Protein AF-A0A8T3YC59-F1 (afdb_monomer_lite)

Foldseek 3Di:
DVVVLLVQLLVCVVVVDDLVVSLVVCVVVPDDSVSSVVSNVVSVVVVVVVVVVVCVVCVVVVVVVVVVVVVVVVVVVVVVVVVVVVVCCVVPVVVVVVVVVVD

Sequence (103 aa):
MHDKIRGYIRAALHRRYPIETIIGNLVSVGHDEVLVRRLAREVIMERLRELEQEKIGVDPIAQAERTAQRTAMEVLVAVLLRLAIGALFFFTFIPFILEKVHA

pLDDT: mean 77.01, std 11.5, range [52.28, 90.31]

Structure (mmCIF, N/CA/C/O backbone):
data_AF-A0A8T3YC59-F1
#
_entry.id   AF-A0A8T3YC59-F1
#
loop_
_atom_site.group_PDB
_atom_site.id
_atom_site.type_symbol
_atom_site.label_atom_id
_atom_site.label_alt_id
_atom_site.label_comp_id
_atom_site.label_asym_id
_atom_site.label_entity_id
_atom_site.label_seq_id
_atom_site.pdbx_PDB_ins_code
_atom_site.Cartn_x
_atom_site.Cartn_y
_atom_site.Cartn_z
_atom_site.occupancy
_atom_site.B_iso_or_equiv
_atom_site.auth_seq_id
_atom_site.auth_comp_id
_atom_site.auth_asym_id
_atom_site.auth_atom_id
_atom_site.pdbx_PDB_model_num
ATOM 1 N N . MET A 1 1 ? -10.338 -7.925 24.397 1.00 62.16 1 MET A N 1
ATOM 2 C CA . MET A 1 1 ? -11.305 -6.850 24.050 1.00 62.16 1 MET A CA 1
ATOM 3 C C . MET A 1 1 ? -10.696 -5.835 23.082 1.00 62.16 1 MET A C 1
ATOM 5 O O . MET A 1 1 ? -11.331 -5.535 22.080 1.00 62.16 1 MET A O 1
ATOM 9 N N . HIS A 1 2 ? -9.457 -5.379 23.308 1.00 75.94 2 HIS A N 1
ATOM 10 C CA . HIS A 1 2 ? -8.771 -4.416 22.431 1.00 75.94 2 HIS A CA 1
ATOM 11 C C . HIS A 1 2 ? -8.521 -4.914 20.995 1.00 75.94 2 HIS A C 1
ATOM 13 O O . HIS A 1 2 ? -8.627 -4.119 20.066 1.00 75.94 2 HIS A O 1
ATOM 19 N N . ASP A 1 3 ? -8.307 -6.217 20.780 1.00 82.81 3 ASP A N 1
ATOM 20 C CA . ASP A 1 3 ? -8.104 -6.771 19.427 1.00 82.81 3 ASP A CA 1
ATOM 21 C C . ASP A 1 3 ? -9.335 -6.625 18.528 1.00 82.81 3 ASP A C 1
ATOM 23 O O . ASP A 1 3 ? -9.209 -6.363 17.333 1.00 82.81 3 ASP A O 1
ATOM 27 N N . LYS A 1 4 ? -10.543 -6.712 19.106 1.00 85.25 4 LYS A N 1
ATOM 28 C CA . LYS A 1 4 ? -11.794 -6.482 18.367 1.00 85.25 4 LYS A CA 1
ATOM 29 C C . LYS A 1 4 ? -11.921 -5.018 17.937 1.00 85.25 4 LYS A C 1
ATOM 31 O O . LYS A 1 4 ? -12.313 -4.754 16.804 1.00 85.25 4 LYS A O 1
ATOM 36 N N . ILE A 1 5 ? -11.531 -4.083 18.808 1.00 85.19 5 ILE A N 1
ATOM 37 C CA . ILE A 1 5 ? -11.526 -2.641 18.516 1.00 85.19 5 ILE A CA 1
ATOM 38 C C . ILE A 1 5 ? -10.504 -2.331 17.412 1.00 85.19 5 ILE A C 1
ATOM 40 O O . ILE A 1 5 ? -10.855 -1.684 16.428 1.00 85.19 5 ILE A O 1
ATOM 44 N N . ARG A 1 6 ? -9.272 -2.858 17.508 1.00 86.44 6 ARG A N 1
ATOM 45 C CA . ARG A 1 6 ? -8.253 -2.723 16.445 1.00 86.44 6 ARG A CA 1
ATOM 46 C C . ARG A 1 6 ? -8.741 -3.298 15.116 1.00 86.44 6 ARG A C 1
ATOM 48 O O . ARG A 1 6 ? -8.585 -2.649 14.085 1.00 86.44 6 ARG A O 1
ATOM 55 N N . GLY A 1 7 ? -9.352 -4.486 15.137 1.00 86.31 7 GLY A N 1
ATOM 56 C CA . GLY A 1 7 ? -9.907 -5.137 13.949 1.00 86.31 7 GLY A CA 1
ATOM 57 C C . GLY A 1 7 ? -10.994 -4.302 13.273 1.00 86.31 7 GLY A C 1
ATOM 58 O O . GLY A 1 7 ? -10.950 -4.108 12.057 1.00 86.31 7 GLY A O 1
ATOM 59 N N . TYR A 1 8 ? -11.914 -3.735 14.058 1.00 88.25 8 TYR A N 1
ATOM 60 C CA . TYR A 1 8 ? -12.935 -2.822 13.548 1.00 88.25 8 TYR A CA 1
ATOM 61 C C . TYR A 1 8 ? -12.322 -1.551 12.948 1.00 88.25 8 TYR A C 1
ATOM 63 O O . TYR A 1 8 ? -12.655 -1.195 11.820 1.00 88.25 8 TYR A O 1
ATOM 71 N N . ILE A 1 9 ? -11.387 -0.899 13.651 1.00 86.31 9 ILE A N 1
ATOM 72 C CA . ILE A 1 9 ? -10.721 0.314 13.154 1.00 86.31 9 ILE A CA 1
ATOM 73 C C . ILE A 1 9 ? -10.001 0.024 11.833 1.00 86.31 9 ILE A C 1
ATOM 75 O O . ILE A 1 9 ? -10.161 0.769 10.869 1.00 86.31 9 ILE A O 1
ATOM 79 N N . ARG A 1 10 ? -9.261 -1.087 11.748 1.00 87.56 10 ARG A N 1
ATOM 80 C CA . ARG A 1 10 ? -8.554 -1.500 10.528 1.00 87.56 10 ARG A CA 1
ATOM 81 C C . ARG A 1 10 ? -9.521 -1.724 9.361 1.00 87.56 10 ARG A C 1
ATOM 83 O O . ARG A 1 10 ? -9.269 -1.236 8.261 1.00 87.56 10 ARG A O 1
ATOM 90 N N . ALA A 1 11 ? -10.632 -2.421 9.598 1.00 88.12 11 ALA A N 1
ATOM 91 C CA . ALA A 1 11 ? -11.653 -2.664 8.580 1.00 88.12 11 ALA A CA 1
ATOM 92 C C . ALA A 1 11 ? -12.341 -1.366 8.125 1.00 88.12 11 ALA A C 1
ATOM 94 O O . ALA A 1 11 ? -12.581 -1.175 6.933 1.00 88.12 11 ALA A O 1
ATOM 95 N N . ALA A 1 12 ? -12.629 -0.458 9.057 1.00 86.31 12 ALA A N 1
ATOM 96 C CA . ALA A 1 12 ? -13.277 0.809 8.754 1.00 86.31 12 ALA A CA 1
ATOM 97 C C . ALA A 1 12 ? -12.347 1.777 7.998 1.00 86.31 12 ALA A C 1
ATOM 99 O O . ALA A 1 12 ? -12.774 2.400 7.026 1.00 86.31 12 ALA A O 1
ATOM 100 N N . LEU A 1 13 ? -11.061 1.830 8.358 1.00 84.38 13 LEU A N 1
ATOM 101 C CA . LEU A 1 13 ? -10.048 2.579 7.608 1.00 84.38 13 LEU A CA 1
ATOM 102 C C . LEU A 1 13 ? -9.884 2.037 6.182 1.00 84.38 13 LEU A C 1
ATOM 104 O O . LEU A 1 13 ? -9.787 2.815 5.236 1.00 84.38 13 LEU A O 1
ATOM 108 N N . HIS A 1 14 ? -9.931 0.713 5.994 1.00 84.62 14 HIS A N 1
ATOM 109 C CA . HIS A 1 14 ? -9.878 0.107 4.659 1.00 84.62 14 HIS A CA 1
ATOM 110 C C . HIS A 1 14 ? -11.082 0.500 3.782 1.00 84.62 14 HIS A C 1
ATOM 112 O O . HIS A 1 14 ? -10.943 0.700 2.579 1.00 84.62 14 HIS A O 1
ATOM 118 N N . ARG A 1 15 ? -12.255 0.687 4.397 1.00 86.56 15 ARG A N 1
ATOM 119 C CA . ARG A 1 15 ? -13.477 1.189 3.744 1.00 86.56 15 ARG A CA 1
ATOM 120 C C . ARG A 1 15 ? -13.523 2.716 3.600 1.00 86.56 15 ARG A C 1
ATOM 122 O O . ARG A 1 15 ? -14.543 3.242 3.172 1.00 86.56 15 ARG A O 1
ATOM 129 N N . ARG A 1 16 ? -12.429 3.418 3.924 1.00 84.56 16 ARG A N 1
ATOM 130 C CA . ARG A 1 16 ? -12.289 4.883 3.832 1.00 84.56 16 ARG A CA 1
ATOM 131 C C . ARG A 1 16 ? -13.279 5.668 4.699 1.00 84.56 16 ARG A C 1
ATOM 133 O O . ARG A 1 16 ? -13.657 6.781 4.343 1.00 84.56 16 ARG A O 1
ATOM 140 N N . TYR A 1 17 ? -13.690 5.116 5.841 1.00 82.50 17 TYR A N 1
ATOM 141 C CA . TYR A 1 17 ? -14.458 5.900 6.805 1.00 82.50 17 TYR A CA 1
ATOM 142 C C . TYR A 1 17 ? -13.577 6.974 7.468 1.00 82.50 17 TYR A C 1
ATOM 144 O O . TYR A 1 17 ? -12.402 6.703 7.742 1.00 82.50 17 TYR A O 1
ATOM 152 N N . PRO A 1 18 ? -14.127 8.165 7.774 1.00 86.31 18 PRO A N 1
ATOM 153 C CA . PRO A 1 18 ? -13.424 9.176 8.557 1.00 86.31 18 PRO A CA 1
ATOM 154 C C . PRO A 1 18 ? -13.093 8.644 9.954 1.00 86.31 18 PRO A C 1
ATOM 156 O O . PRO A 1 18 ? -13.900 7.936 10.563 1.00 86.31 18 PRO A O 1
ATOM 159 N N . ILE A 1 19 ? -11.930 9.016 10.490 1.00 84.25 19 ILE A N 1
ATOM 160 C CA . ILE A 1 19 ? -11.465 8.565 11.812 1.00 84.25 19 ILE A CA 1
ATOM 161 C C . ILE A 1 19 ? -12.452 8.990 12.903 1.00 84.25 19 ILE A C 1
ATOM 163 O O . ILE A 1 19 ? -12.743 8.225 13.818 1.00 84.25 19 ILE A O 1
ATOM 167 N N . GLU A 1 20 ? -13.025 10.178 12.768 1.00 84.88 20 GLU A N 1
ATOM 168 C CA . GLU A 1 20 ? -14.009 10.760 13.673 1.00 84.88 20 GLU A CA 1
ATOM 169 C C . GLU A 1 20 ? -15.286 9.915 13.722 1.00 84.88 20 GLU A C 1
ATOM 171 O O . GLU A 1 20 ? -15.828 9.675 14.798 1.00 84.88 20 GLU A O 1
ATOM 176 N N . THR A 1 21 ? -15.726 9.387 12.576 1.00 86.25 21 THR A N 1
ATOM 177 C CA . THR A 1 21 ? -16.874 8.474 12.490 1.00 86.25 21 THR A CA 1
ATOM 178 C C . THR A 1 21 ? -16.568 7.131 13.149 1.00 86.25 21 THR A C 1
ATOM 180 O O . THR A 1 21 ? -17.413 6.569 13.843 1.00 86.25 21 THR A O 1
ATOM 183 N N . ILE A 1 22 ? -15.348 6.616 12.977 1.00 87.12 22 ILE A N 1
ATOM 184 C CA . ILE A 1 22 ? -14.908 5.362 13.603 1.00 87.12 22 ILE A CA 1
ATOM 185 C C . ILE A 1 22 ? -14.882 5.512 15.128 1.00 87.12 22 ILE A C 1
ATOM 187 O O . ILE A 1 22 ? -15.410 4.650 15.834 1.00 87.12 22 ILE A O 1
ATOM 191 N N . ILE A 1 23 ? -14.302 6.610 15.625 1.00 87.62 23 ILE A N 1
ATOM 192 C CA . ILE A 1 23 ? -14.257 6.931 17.054 1.00 87.62 23 ILE A CA 1
ATOM 193 C C . ILE A 1 23 ? -15.680 7.091 17.592 1.00 87.62 23 ILE A C 1
ATOM 195 O O . ILE A 1 23 ? -16.023 6.434 18.569 1.00 87.62 23 ILE A O 1
ATOM 199 N N . GLY A 1 24 ? -16.522 7.890 16.929 1.00 85.25 24 GLY A N 1
ATOM 200 C CA . GLY A 1 24 ? -17.905 8.131 17.341 1.00 85.25 24 GLY A CA 1
ATOM 201 C C . GLY A 1 24 ? -18.725 6.845 17.456 1.00 85.25 24 GLY A C 1
ATOM 202 O O . GLY A 1 24 ? -19.377 6.625 18.475 1.00 85.25 24 GLY A O 1
ATOM 203 N N . ASN A 1 25 ? -18.619 5.944 16.475 1.00 88.81 25 ASN A N 1
ATOM 204 C CA . ASN A 1 25 ? -19.313 4.655 16.515 1.00 88.81 25 ASN A CA 1
ATOM 205 C C . ASN A 1 25 ? -18.837 3.791 17.690 1.00 88.81 25 ASN A C 1
ATOM 207 O O . ASN A 1 25 ? -19.657 3.223 18.404 1.00 88.81 25 ASN A O 1
ATOM 211 N N . LEU A 1 26 ? -17.530 3.709 17.938 1.00 88.00 26 LEU A N 1
ATOM 212 C CA . LEU A 1 26 ? -16.998 2.903 19.041 1.00 88.00 26 LEU A CA 1
ATOM 213 C C . LEU A 1 26 ? -17.356 3.484 20.415 1.00 88.00 26 LEU A C 1
ATOM 215 O O . LEU A 1 26 ? -17.706 2.728 21.319 1.00 88.00 26 LEU A O 1
ATOM 219 N N . VAL A 1 27 ? -17.326 4.809 20.558 1.00 90.12 27 VAL A N 1
ATOM 220 C CA . VAL A 1 27 ? -17.736 5.496 21.791 1.00 90.12 27 VAL A CA 1
ATOM 221 C C . VAL A 1 27 ? -19.231 5.314 22.046 1.00 90.12 27 VAL A C 1
ATOM 223 O O . VAL A 1 27 ? -19.622 5.011 23.170 1.00 90.12 27 VAL A O 1
ATOM 226 N N . SER A 1 28 ? -20.068 5.390 21.005 1.00 87.50 28 SER A N 1
ATOM 227 C CA . SER A 1 28 ? -21.519 5.172 21.128 1.00 87.50 28 SER A CA 1
ATOM 228 C C . SER A 1 28 ? -21.893 3.763 21.609 1.00 87.50 28 SER A C 1
ATOM 230 O O . SER A 1 28 ? -22.932 3.575 22.233 1.00 87.50 28 SER A O 1
ATOM 232 N N . VAL A 1 29 ? -21.019 2.779 21.371 1.00 87.69 29 VAL A N 1
ATOM 233 C CA . VAL A 1 29 ? -21.172 1.382 21.815 1.00 87.69 29 VAL A CA 1
ATOM 234 C C . VAL A 1 29 ? -20.632 1.176 23.247 1.00 87.69 29 VAL A C 1
ATOM 236 O O . VAL A 1 29 ? -20.695 0.075 23.790 1.00 87.69 29 VAL A O 1
ATOM 239 N N . GLY A 1 30 ? -20.143 2.237 23.898 1.00 87.44 30 GLY A N 1
ATOM 240 C CA . GLY A 1 30 ? -19.685 2.227 25.290 1.00 87.44 30 GLY A CA 1
ATOM 241 C C . GLY A 1 30 ? -18.180 2.018 25.465 1.00 87.44 30 GLY A C 1
ATOM 242 O O . GLY A 1 30 ? -17.734 1.690 26.564 1.00 87.44 30 GLY A O 1
ATOM 243 N N . HIS A 1 31 ? -17.376 2.177 24.407 1.00 88.25 31 HIS A N 1
ATOM 244 C CA . HIS A 1 31 ? -15.918 2.143 24.529 1.00 88.25 31 HIS A CA 1
ATOM 245 C C . HIS A 1 31 ? -15.343 3.505 24.943 1.00 88.25 31 HIS A C 1
ATOM 247 O O . HIS A 1 31 ? -15.817 4.550 24.510 1.00 88.25 31 HIS A O 1
ATOM 253 N N . ASP A 1 32 ? -14.282 3.485 25.753 1.00 89.81 32 ASP A N 1
ATOM 254 C CA . ASP A 1 32 ? -13.574 4.693 26.189 1.00 89.81 32 ASP A CA 1
ATOM 255 C C . ASP A 1 32 ? -12.949 5.428 24.991 1.00 89.81 32 ASP A C 1
ATOM 257 O O . ASP A 1 32 ? -12.131 4.874 24.249 1.00 89.81 32 ASP A O 1
ATOM 261 N N . GLU A 1 33 ? -13.317 6.697 24.822 1.00 87.12 33 GLU A N 1
ATOM 262 C CA . GLU A 1 33 ? -12.830 7.562 23.751 1.00 87.12 33 GLU A CA 1
ATOM 263 C C . GLU A 1 33 ? -11.303 7.699 23.746 1.00 87.12 33 GLU A C 1
ATOM 265 O O . GLU A 1 33 ? -10.683 7.673 22.678 1.00 87.12 33 GLU A O 1
ATOM 270 N N . VAL A 1 34 ? -10.672 7.807 24.918 1.00 89.56 34 VAL A N 1
ATOM 271 C CA . VAL A 1 34 ? -9.217 7.976 25.038 1.00 89.56 34 VAL A CA 1
ATOM 272 C C . VAL A 1 34 ? -8.504 6.730 24.523 1.00 89.56 34 VAL A C 1
ATOM 274 O O . VAL A 1 34 ? -7.544 6.821 23.748 1.00 89.56 34 VAL A O 1
ATOM 277 N N . LEU A 1 35 ? -9.010 5.557 24.903 1.00 87.56 35 LEU A N 1
ATOM 278 C CA . LEU A 1 35 ? -8.507 4.270 24.439 1.00 87.56 35 LEU A CA 1
ATOM 279 C C . LEU A 1 35 ? -8.710 4.103 22.928 1.00 87.56 35 LEU A C 1
ATOM 281 O O . LEU A 1 35 ? -7.778 3.720 22.222 1.00 87.56 35 LEU A O 1
ATOM 285 N N . VAL A 1 36 ? -9.901 4.419 22.415 1.00 87.75 36 VAL A N 1
ATOM 286 C CA . VAL A 1 36 ? -10.226 4.304 20.987 1.00 87.75 36 VAL A CA 1
ATOM 287 C C . VAL A 1 36 ? -9.351 5.233 20.144 1.00 87.75 36 VAL A C 1
ATOM 289 O O . VAL A 1 36 ? -8.808 4.800 19.128 1.00 87.75 36 VAL A O 1
ATOM 292 N N . ARG A 1 37 ? -9.136 6.481 20.579 1.00 88.56 37 ARG A N 1
ATOM 293 C CA . ARG A 1 37 ? -8.231 7.428 19.905 1.00 88.56 37 ARG A CA 1
ATOM 294 C C . ARG A 1 37 ? -6.788 6.932 19.894 1.00 88.56 37 ARG A C 1
ATOM 296 O O . ARG A 1 37 ? -6.118 7.057 18.867 1.00 88.56 37 ARG A O 1
ATOM 303 N N . ARG A 1 38 ? -6.306 6.356 21.002 1.00 90.31 38 ARG A N 1
ATOM 304 C CA . ARG A 1 38 ? -4.963 5.759 21.071 1.00 90.31 38 ARG A CA 1
ATOM 305 C C . ARG A 1 38 ? -4.831 4.598 20.083 1.00 90.31 38 ARG A C 1
ATOM 307 O O . ARG A 1 38 ? -3.921 4.610 19.259 1.00 90.31 38 ARG A O 1
ATOM 314 N N . LEU A 1 39 ? -5.774 3.656 20.109 1.00 87.56 39 LEU A N 1
ATOM 315 C CA . LEU A 1 39 ? -5.775 2.497 19.212 1.00 87.56 39 LEU A CA 1
ATOM 316 C C . LEU A 1 39 ? -5.896 2.905 17.740 1.00 87.56 39 LEU A C 1
ATOM 318 O O . LEU A 1 39 ? -5.233 2.320 16.889 1.00 87.56 39 LEU A O 1
ATOM 322 N N . ALA A 1 40 ? -6.688 3.933 17.427 1.00 86.56 40 ALA A N 1
ATOM 323 C CA . ALA A 1 40 ? -6.797 4.443 16.066 1.00 86.56 40 ALA A CA 1
ATOM 324 C C . ALA A 1 40 ? -5.467 5.006 15.553 1.00 86.56 40 ALA A C 1
ATOM 326 O O . ALA A 1 40 ? -5.059 4.676 14.441 1.00 86.56 40 ALA A O 1
ATOM 327 N N . ARG A 1 41 ? -4.750 5.783 16.377 1.00 87.62 41 ARG A N 1
ATOM 328 C CA . ARG A 1 41 ? -3.406 6.272 16.028 1.00 87.62 41 ARG A CA 1
ATOM 329 C C . ARG A 1 41 ? -2.424 5.131 15.790 1.00 87.62 41 ARG A C 1
ATOM 331 O O . ARG A 1 41 ? -1.686 5.179 14.812 1.00 87.62 41 ARG A O 1
ATOM 338 N N . GLU A 1 42 ? -2.426 4.112 16.646 1.00 87.75 42 GLU A N 1
ATOM 339 C CA . GLU A 1 42 ? -1.547 2.947 16.488 1.00 87.75 42 GLU A CA 1
ATOM 340 C C . GLU A 1 42 ? -1.800 2.220 15.161 1.00 87.75 42 GLU A C 1
ATOM 342 O O . GLU A 1 42 ? -0.858 1.980 14.411 1.00 87.75 42 GLU A O 1
ATOM 347 N N . VAL A 1 43 ? -3.066 1.950 14.820 1.00 87.50 43 VAL A N 1
ATOM 348 C CA . VAL A 1 43 ? -3.432 1.265 13.566 1.00 87.50 43 VAL A CA 1
ATOM 349 C C . VAL A 1 43 ? -3.065 2.096 12.329 1.00 87.50 43 VAL A C 1
ATOM 351 O O . VAL A 1 43 ? -2.635 1.542 11.318 1.00 87.50 43 VAL A O 1
ATOM 354 N N . ILE A 1 44 ? -3.205 3.423 12.391 1.00 86.88 44 ILE A N 1
ATOM 355 C CA . ILE A 1 44 ? -2.809 4.316 11.292 1.00 86.88 44 ILE A CA 1
ATOM 356 C C . ILE A 1 44 ? -1.289 4.324 11.115 1.00 86.88 44 ILE A C 1
ATOM 358 O O . ILE A 1 44 ? -0.812 4.225 9.988 1.00 86.88 44 ILE A O 1
ATOM 362 N N . MET A 1 45 ? -0.528 4.407 12.210 1.00 86.31 45 MET A N 1
ATOM 363 C CA . MET A 1 45 ? 0.937 4.372 12.163 1.00 86.31 45 MET A CA 1
ATOM 364 C C . MET A 1 45 ? 1.464 3.030 11.648 1.00 86.31 45 MET A C 1
ATOM 366 O O . MET A 1 45 ? 2.412 3.016 10.867 1.00 86.31 45 MET A O 1
ATOM 370 N N . GLU A 1 46 ? 0.842 1.912 12.036 1.00 86.00 46 GLU A N 1
ATOM 371 C CA . GLU A 1 46 ? 1.124 0.594 11.452 1.00 86.00 46 GLU A CA 1
ATOM 372 C C . GLU A 1 46 ? 0.907 0.614 9.937 1.00 86.00 46 GLU A C 1
ATOM 374 O O . GLU A 1 46 ? 1.805 0.243 9.185 1.00 86.00 46 GLU A O 1
ATOM 379 N N . ARG A 1 47 ? -0.240 1.127 9.471 1.00 80.69 47 ARG A N 1
ATOM 380 C CA . ARG A 1 47 ? -0.522 1.197 8.034 1.00 80.69 47 ARG A CA 1
ATOM 381 C C . ARG A 1 47 ? 0.404 2.126 7.265 1.00 80.69 47 ARG A C 1
ATOM 383 O O . ARG A 1 47 ? 0.761 1.797 6.141 1.00 80.69 47 ARG A O 1
ATOM 390 N N . LEU A 1 48 ? 0.800 3.252 7.850 1.00 82.50 48 LEU A N 1
ATOM 391 C CA . LEU A 1 48 ? 1.796 4.142 7.256 1.00 82.50 48 LEU A CA 1
ATOM 392 C C . LEU A 1 48 ? 3.141 3.436 7.097 1.00 82.50 48 LEU A C 1
ATOM 394 O O . LEU A 1 48 ? 3.715 3.502 6.019 1.00 82.50 48 LEU A O 1
ATOM 398 N N . ARG A 1 49 ? 3.601 2.708 8.122 1.00 81.81 49 ARG A N 1
ATOM 399 C CA . ARG A 1 49 ? 4.844 1.925 8.043 1.00 81.81 49 ARG A CA 1
ATOM 400 C C . ARG A 1 49 ? 4.766 0.813 7.004 1.00 81.81 49 ARG A C 1
ATOM 402 O O . ARG A 1 49 ? 5.725 0.618 6.272 1.00 81.81 49 ARG A O 1
ATOM 409 N N . GLU A 1 50 ? 3.641 0.105 6.918 1.00 80.50 50 GLU A N 1
ATOM 410 C CA . GLU A 1 50 ? 3.427 -0.918 5.886 1.00 80.50 50 GLU A CA 1
ATOM 411 C C . GLU A 1 50 ? 3.471 -0.305 4.476 1.00 80.50 50 GLU A C 1
ATOM 413 O O . GLU A 1 50 ? 4.158 -0.829 3.605 1.00 80.50 50 GLU A O 1
ATOM 418 N N . LEU A 1 51 ? 2.812 0.839 4.263 1.00 75.31 51 LEU A N 1
ATOM 419 C CA . LEU A 1 51 ? 2.838 1.556 2.982 1.00 75.31 51 LEU A CA 1
ATOM 420 C C . LEU A 1 51 ? 4.223 2.128 2.649 1.00 75.31 51 LEU A C 1
ATOM 422 O O . LEU A 1 51 ? 4.611 2.185 1.484 1.00 75.31 51 LEU A O 1
ATOM 426 N N . GLU A 1 52 ? 4.972 2.570 3.656 1.00 74.62 52 GLU A N 1
ATOM 427 C CA . GLU A 1 52 ? 6.343 3.051 3.499 1.00 74.62 52 GLU A CA 1
ATOM 428 C C . GLU A 1 52 ? 7.290 1.900 3.132 1.00 74.62 52 GLU A C 1
ATOM 430 O O . GLU A 1 52 ? 8.081 2.032 2.202 1.00 74.62 52 GLU A O 1
ATOM 435 N N . GLN A 1 53 ? 7.146 0.735 3.767 1.00 68.69 53 GLN A N 1
ATOM 436 C CA . GLN A 1 53 ? 7.875 -0.480 3.392 1.00 68.69 53 GLN A CA 1
ATOM 437 C C . GLN A 1 53 ? 7.517 -0.964 1.982 1.00 68.69 53 GLN A C 1
ATOM 439 O O . GLN A 1 53 ? 8.407 -1.357 1.228 1.00 68.69 53 GLN A O 1
ATOM 444 N N . GLU A 1 54 ? 6.243 -0.894 1.594 1.00 64.81 54 GLU A N 1
ATOM 445 C CA . GLU A 1 54 ? 5.795 -1.240 0.243 1.00 64.81 54 GLU A CA 1
ATOM 446 C C . GLU A 1 54 ? 6.392 -0.290 -0.809 1.00 64.81 54 GLU A C 1
ATOM 448 O O . GLU A 1 54 ? 6.849 -0.738 -1.859 1.00 64.81 54 GLU A O 1
ATOM 453 N N . LYS A 1 55 ? 6.508 1.009 -0.501 1.00 57.09 55 LYS A N 1
ATOM 454 C CA . LYS A 1 55 ? 7.215 1.978 -1.353 1.00 57.09 55 LYS A CA 1
ATOM 455 C C . LYS A 1 55 ? 8.720 1.730 -1.446 1.00 57.09 55 LYS A C 1
ATOM 457 O O . LYS A 1 55 ? 9.280 1.919 -2.515 1.00 57.09 55 LYS A O 1
ATOM 462 N N . ILE A 1 56 ? 9.374 1.292 -0.372 1.00 56.84 56 ILE A N 1
ATOM 463 C CA . ILE A 1 56 ? 10.810 0.959 -0.399 1.00 56.84 56 ILE A CA 1
ATOM 464 C C . ILE A 1 56 ? 11.062 -0.325 -1.216 1.00 56.84 56 ILE A C 1
ATOM 466 O O . IL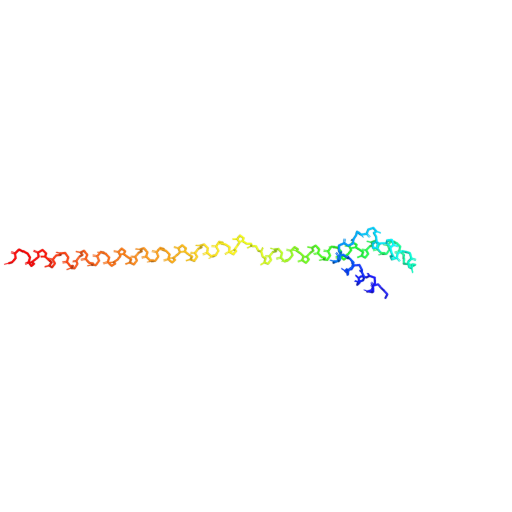E A 1 56 ? 12.095 -0.454 -1.869 1.00 56.84 56 ILE A O 1
ATOM 470 N N . GLY A 1 57 ? 10.114 -1.269 -1.232 1.00 52.28 57 GLY A N 1
ATOM 471 C CA . GLY A 1 57 ? 10.170 -2.462 -2.090 1.00 52.28 57 GLY A CA 1
ATOM 472 C C . GLY A 1 57 ? 9.893 -2.185 -3.574 1.00 52.28 57 GLY A C 1
ATOM 473 O O . GLY A 1 57 ? 10.313 -2.958 -4.437 1.00 52.28 57 GLY A O 1
ATOM 474 N N . VAL A 1 58 ? 9.220 -1.074 -3.875 1.00 53.31 58 VAL A N 1
ATOM 475 C CA . VAL A 1 58 ? 8.873 -0.607 -5.221 1.00 53.31 58 VAL A CA 1
ATOM 476 C C . VAL A 1 58 ? 9.526 0.754 -5.428 1.00 53.31 58 VAL A C 1
ATOM 478 O O . VAL A 1 58 ? 8.843 1.766 -5.538 1.00 53.31 58 VAL A O 1
ATOM 481 N N . ASP A 1 59 ? 10.857 0.794 -5.448 1.00 55.00 59 ASP A N 1
ATOM 482 C CA . ASP A 1 59 ? 11.583 1.984 -5.882 1.00 55.00 59 ASP A CA 1
ATOM 483 C C . ASP A 1 59 ? 11.748 1.895 -7.415 1.00 55.00 59 ASP A C 1
ATOM 485 O O . ASP A 1 59 ? 12.667 1.223 -7.909 1.00 55.00 59 ASP A O 1
ATOM 489 N N . PRO A 1 60 ? 10.829 2.477 -8.219 1.00 53.81 60 PRO A N 1
ATOM 490 C CA . PRO A 1 60 ? 10.851 2.350 -9.677 1.00 53.81 60 PRO A CA 1
ATOM 491 C C . PRO A 1 60 ? 12.136 2.924 -10.278 1.00 53.81 60 PRO A C 1
ATOM 493 O O . PRO A 1 60 ? 12.514 2.546 -11.382 1.00 53.81 60 PRO A O 1
ATOM 496 N N . ILE A 1 61 ? 12.832 3.795 -9.543 1.00 58.53 61 ILE A N 1
ATOM 497 C CA . ILE A 1 61 ? 14.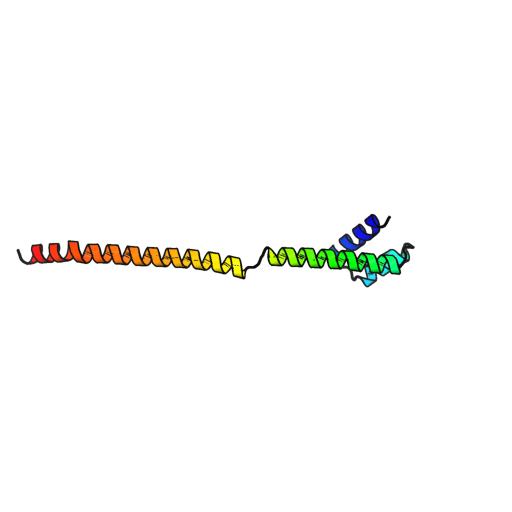100 4.397 -9.950 1.00 58.53 61 ILE A CA 1
ATOM 498 C C . ILE A 1 61 ? 15.203 3.329 -9.977 1.00 58.53 61 ILE A C 1
ATOM 500 O O . ILE A 1 61 ? 15.875 3.169 -10.995 1.00 58.53 61 ILE A O 1
ATOM 504 N N . ALA A 1 62 ? 15.318 2.512 -8.925 1.00 55.69 62 ALA A N 1
ATOM 505 C CA . ALA A 1 62 ? 16.326 1.453 -8.850 1.00 55.69 62 ALA A CA 1
ATOM 506 C C . ALA A 1 62 ? 16.058 0.297 -9.837 1.00 55.69 62 ALA A C 1
ATOM 508 O O . ALA A 1 62 ? 16.993 -0.334 -10.340 1.00 55.69 62 ALA A O 1
ATOM 509 N N . GLN A 1 63 ? 14.788 0.007 -10.148 1.00 55.25 63 GLN A N 1
ATOM 510 C CA . GLN A 1 63 ? 14.427 -0.977 -11.179 1.00 55.25 63 GLN A CA 1
ATOM 511 C C . GLN A 1 63 ? 14.613 -0.442 -12.607 1.00 55.25 63 GLN A C 1
ATOM 513 O O . GLN A 1 63 ? 15.099 -1.180 -13.473 1.00 55.25 63 GLN A O 1
ATOM 518 N N . ALA A 1 64 ? 14.275 0.824 -12.865 1.00 57.91 64 ALA A N 1
ATOM 519 C CA . ALA A 1 64 ? 14.472 1.451 -14.169 1.00 57.91 64 ALA A CA 1
ATOM 520 C C . ALA A 1 64 ? 15.961 1.539 -14.524 1.00 57.91 64 ALA A C 1
ATOM 522 O O . ALA A 1 64 ? 16.332 1.234 -15.654 1.00 57.91 64 ALA A O 1
ATOM 523 N N . GLU A 1 65 ? 16.823 1.851 -13.556 1.00 58.47 65 GLU A N 1
ATOM 524 C CA . GLU A 1 65 ? 18.268 1.958 -13.769 1.00 58.47 65 GLU A CA 1
ATOM 525 C C . GLU A 1 65 ? 18.906 0.610 -14.151 1.00 58.47 65 GLU A C 1
ATOM 527 O O . GLU A 1 65 ? 19.668 0.524 -15.118 1.00 58.47 65 GLU A O 1
ATOM 532 N N . ARG A 1 66 ? 18.509 -0.484 -13.482 1.00 60.62 66 ARG A N 1
ATOM 533 C CA . ARG A 1 66 ? 18.963 -1.846 -13.830 1.00 60.62 66 ARG A CA 1
ATOM 534 C C . ARG A 1 66 ? 18.477 -2.295 -15.209 1.00 60.62 66 ARG A C 1
ATOM 536 O O . ARG A 1 66 ? 19.204 -2.982 -15.929 1.00 60.62 66 ARG A O 1
ATOM 543 N N . THR A 1 67 ? 17.258 -1.913 -15.582 1.00 60.00 67 THR A N 1
ATOM 544 C CA . THR A 1 67 ? 16.672 -2.253 -16.889 1.00 60.00 67 THR A CA 1
ATOM 545 C C . THR A 1 67 ? 17.319 -1.438 -18.013 1.00 60.00 67 THR A C 1
ATOM 547 O O . THR A 1 67 ? 17.666 -1.988 -19.061 1.00 60.00 67 THR A O 1
ATOM 550 N N . ALA A 1 68 ? 17.573 -0.150 -17.773 1.00 61.12 68 ALA A N 1
ATOM 551 C CA . ALA A 1 68 ? 18.266 0.732 -18.703 1.00 61.12 68 ALA A CA 1
ATOM 552 C C . ALA A 1 68 ? 19.714 0.275 -18.947 1.00 61.12 68 ALA A C 1
ATOM 554 O O . ALA A 1 68 ? 20.144 0.218 -20.098 1.00 61.12 68 ALA A O 1
ATOM 555 N N . GLN A 1 69 ? 20.442 -0.139 -17.901 1.00 61.53 69 GLN A N 1
ATOM 556 C CA . GLN A 1 69 ? 21.808 -0.663 -18.042 1.00 61.53 69 GLN A CA 1
ATOM 557 C C . GLN A 1 69 ? 21.879 -1.944 -18.880 1.00 61.53 69 GLN A C 1
ATOM 559 O O . GLN A 1 69 ? 22.757 -2.060 -19.736 1.00 61.53 69 GLN A O 1
ATOM 564 N N . ARG A 1 70 ? 20.960 -2.899 -18.677 1.00 64.81 70 ARG A N 1
ATOM 565 C CA . ARG A 1 70 ? 20.922 -4.126 -19.495 1.00 64.81 70 ARG A CA 1
ATOM 566 C C . ARG A 1 70 ? 20.649 -3.816 -20.963 1.00 64.81 70 ARG A C 1
ATOM 568 O O . ARG A 1 70 ? 21.380 -4.288 -21.828 1.00 64.81 70 ARG A O 1
ATOM 575 N N . THR A 1 71 ? 19.671 -2.952 -21.222 1.00 67.06 71 THR A N 1
ATOM 576 C CA . THR A 1 71 ? 19.312 -2.540 -22.586 1.00 67.06 71 THR A CA 1
ATOM 577 C C . THR A 1 71 ? 20.475 -1.819 -23.276 1.00 67.06 71 THR A C 1
ATOM 579 O O . THR A 1 71 ? 20.786 -2.099 -24.431 1.00 67.06 71 THR A O 1
ATOM 582 N N . ALA A 1 72 ? 21.178 -0.930 -22.566 1.00 70.38 72 ALA A N 1
ATOM 583 C CA . ALA A 1 72 ? 22.333 -0.217 -23.106 1.00 70.38 72 ALA A CA 1
ATOM 584 C C . ALA A 1 72 ? 23.492 -1.164 -23.467 1.00 70.38 72 ALA A C 1
ATOM 586 O O . ALA A 1 72 ? 24.119 -0.995 -24.514 1.00 70.38 72 ALA A O 1
ATOM 587 N N . MET A 1 73 ? 23.751 -2.184 -22.640 1.00 72.69 73 MET A N 1
ATOM 588 C CA . MET A 1 73 ? 24.795 -3.177 -22.906 1.00 72.69 73 MET A CA 1
ATOM 589 C C . MET A 1 73 ? 24.477 -4.019 -24.149 1.00 72.69 73 MET A C 1
ATOM 591 O O . MET A 1 73 ? 25.350 -4.224 -24.990 1.00 72.69 73 MET A O 1
ATOM 595 N N . GLU A 1 74 ? 23.229 -4.466 -24.305 1.00 75.75 74 GLU A N 1
ATOM 596 C CA . GLU A 1 74 ? 22.796 -5.247 -25.472 1.00 75.75 74 GLU A CA 1
ATOM 597 C C . GLU A 1 74 ? 22.923 -4.450 -26.776 1.00 75.75 74 GLU A C 1
ATOM 599 O O . GLU A 1 74 ? 23.429 -4.965 -27.777 1.00 75.75 74 GLU A O 1
ATOM 604 N N . VAL A 1 75 ? 22.539 -3.169 -26.756 1.00 78.12 75 VAL A N 1
ATOM 605 C CA . VAL A 1 75 ? 22.688 -2.276 -27.913 1.00 78.12 75 VAL A CA 1
ATOM 606 C C . VAL A 1 75 ? 24.163 -2.072 -28.261 1.00 78.12 75 VAL A C 1
ATOM 608 O O . VAL A 1 75 ? 24.527 -2.166 -29.435 1.00 78.12 75 VAL A O 1
ATOM 611 N N . LEU A 1 76 ? 25.029 -1.851 -27.267 1.00 83.19 76 LEU A N 1
ATOM 612 C CA . LEU A 1 76 ? 26.466 -1.682 -27.491 1.00 83.19 76 LEU A CA 1
ATOM 613 C C . LEU A 1 76 ? 27.086 -2.937 -28.126 1.00 83.19 76 LEU A C 1
ATOM 615 O O . LEU A 1 76 ? 27.815 -2.835 -29.113 1.00 83.19 76 LEU A O 1
ATOM 619 N N . VAL A 1 77 ? 26.757 -4.124 -27.607 1.00 83.69 77 VAL A N 1
ATOM 620 C CA . VAL A 1 77 ? 27.238 -5.405 -28.148 1.00 83.69 77 VAL A CA 1
ATOM 621 C C . VAL A 1 77 ? 26.759 -5.605 -29.585 1.00 83.69 77 VAL A C 1
ATOM 623 O O . VAL A 1 77 ? 27.559 -5.972 -30.443 1.00 83.69 77 VAL A O 1
ATOM 626 N N . ALA A 1 78 ? 25.492 -5.306 -29.886 1.00 81.00 78 ALA A N 1
ATOM 627 C CA . ALA A 1 78 ? 24.953 -5.423 -31.240 1.00 81.00 78 ALA A CA 1
ATOM 628 C C . ALA A 1 78 ? 25.644 -4.475 -32.239 1.00 81.00 78 ALA A C 1
ATOM 630 O O . ALA A 1 78 ? 25.922 -4.867 -33.377 1.00 81.00 78 ALA A O 1
ATOM 631 N N . VAL A 1 79 ? 25.953 -3.242 -31.823 1.00 83.81 79 VAL A N 1
ATOM 632 C CA . VAL A 1 79 ? 26.697 -2.274 -32.647 1.00 83.81 79 VAL A CA 1
ATOM 633 C C . VAL A 1 79 ? 28.129 -2.752 -32.889 1.00 83.81 79 VAL A C 1
ATOM 635 O O . VAL A 1 79 ? 28.579 -2.756 -34.035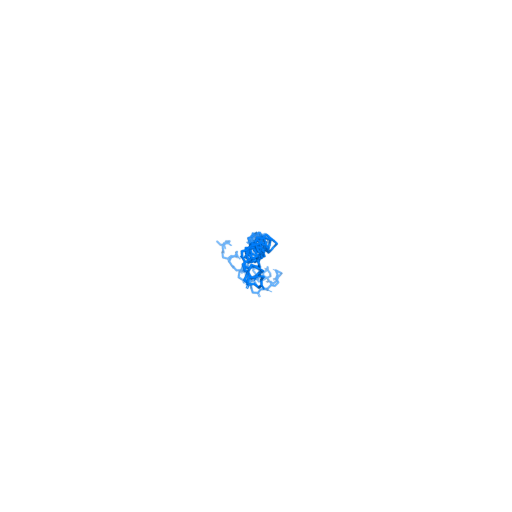 1.00 83.81 79 VAL A O 1
ATOM 638 N N . LEU A 1 80 ? 28.825 -3.219 -31.850 1.00 84.62 80 LEU A N 1
ATOM 639 C CA . LEU A 1 80 ? 30.188 -3.742 -31.973 1.00 84.62 80 LEU A CA 1
ATOM 640 C C . LEU A 1 80 ? 30.252 -4.979 -32.876 1.00 84.62 80 LEU A C 1
ATOM 642 O O . LEU A 1 80 ? 31.149 -5.073 -33.712 1.00 84.62 80 LEU A O 1
ATOM 646 N N . LEU A 1 81 ? 29.275 -5.888 -32.781 1.00 86.25 81 LEU A N 1
ATOM 647 C CA . LEU A 1 81 ? 29.201 -7.060 -33.657 1.00 86.25 81 LEU A CA 1
ATOM 648 C C . LEU A 1 81 ? 29.023 -6.657 -35.126 1.00 86.25 81 LEU A C 1
ATOM 650 O O . LEU A 1 81 ? 29.696 -7.198 -36.002 1.00 86.25 81 LEU A O 1
ATOM 654 N N . ARG A 1 82 ? 28.145 -5.683 -35.405 1.00 82.75 82 ARG A N 1
ATOM 655 C CA . ARG A 1 82 ? 27.938 -5.165 -36.768 1.00 82.75 82 ARG A CA 1
ATOM 656 C C . ARG A 1 82 ? 29.199 -4.520 -37.331 1.00 82.75 82 ARG A C 1
ATOM 658 O O . ARG A 1 82 ? 29.531 -4.768 -38.487 1.00 82.75 82 ARG A O 1
ATOM 665 N N . LEU A 1 83 ? 29.911 -3.735 -36.523 1.00 81.38 83 LEU A N 1
ATOM 666 C CA . LEU A 1 83 ? 31.181 -3.130 -36.928 1.00 81.38 83 LEU A CA 1
ATOM 667 C C . LEU A 1 83 ? 32.253 -4.193 -37.196 1.00 81.38 83 LEU A C 1
ATOM 669 O O . LEU A 1 83 ? 32.946 -4.105 -38.205 1.00 81.38 83 LEU A O 1
ATOM 673 N N . ALA A 1 84 ? 32.353 -5.224 -36.353 1.00 81.00 84 ALA A N 1
ATOM 674 C CA . ALA A 1 84 ? 33.304 -6.319 -36.538 1.00 81.00 84 ALA A CA 1
ATOM 675 C C . ALA A 1 84 ? 33.027 -7.121 -37.821 1.00 81.00 84 ALA A C 1
ATOM 677 O O . ALA A 1 84 ? 33.949 -7.391 -38.589 1.00 81.00 84 ALA A O 1
ATOM 678 N N . ILE A 1 85 ? 31.760 -7.449 -38.097 1.00 82.00 85 ILE A N 1
ATOM 679 C CA . ILE A 1 85 ? 31.359 -8.135 -39.336 1.00 82.00 85 ILE A CA 1
ATOM 680 C C . ILE A 1 85 ? 31.642 -7.254 -40.560 1.00 82.00 85 ILE A C 1
ATOM 682 O O . ILE A 1 85 ? 32.197 -7.736 -41.547 1.00 82.00 85 ILE A O 1
ATOM 686 N N . GLY A 1 86 ? 31.313 -5.960 -40.494 1.00 77.19 86 GLY A N 1
ATOM 687 C CA . GLY A 1 86 ? 31.601 -5.011 -41.570 1.00 77.19 86 GLY A CA 1
ATOM 688 C C . GLY A 1 86 ? 33.099 -4.876 -41.852 1.00 77.19 86 GLY A C 1
ATOM 689 O O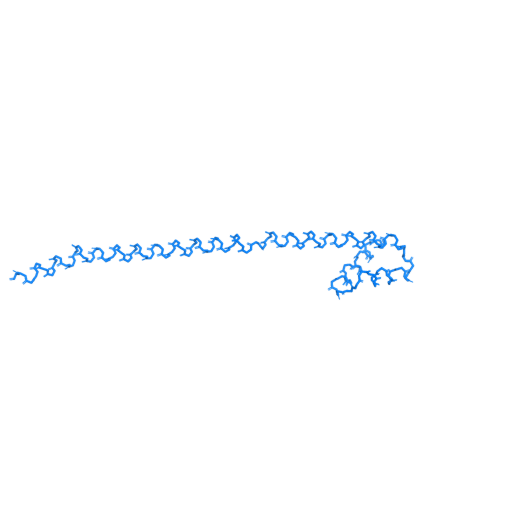 . GLY A 1 86 ? 33.511 -4.897 -43.010 1.00 77.19 86 GLY A O 1
ATOM 690 N N . ALA A 1 87 ? 33.924 -4.812 -40.805 1.00 78.25 87 ALA A N 1
ATOM 691 C CA . ALA A 1 87 ? 35.375 -4.767 -40.934 1.00 78.25 87 ALA A CA 1
ATOM 692 C C . ALA A 1 87 ? 35.930 -6.061 -41.546 1.00 78.25 87 ALA A C 1
ATOM 694 O O . ALA A 1 87 ? 36.730 -5.997 -42.474 1.00 78.25 87 ALA A O 1
ATOM 695 N N . LEU A 1 88 ? 35.468 -7.232 -41.097 1.00 79.75 88 LEU A N 1
ATOM 696 C CA . LEU A 1 88 ? 35.859 -8.514 -41.691 1.00 79.75 88 LEU A CA 1
ATOM 697 C C . LEU A 1 88 ? 35.512 -8.570 -43.180 1.00 79.75 88 LEU A C 1
ATOM 699 O O . LEU A 1 88 ? 36.353 -8.970 -43.982 1.00 79.75 88 LEU A O 1
ATOM 703 N N . PHE A 1 89 ? 34.319 -8.120 -43.570 1.00 73.94 89 PHE A N 1
ATOM 704 C CA . PHE A 1 89 ? 33.923 -8.060 -44.976 1.00 73.94 89 PHE A CA 1
ATOM 705 C C . PHE A 1 89 ? 34.814 -7.101 -45.780 1.00 73.94 89 PHE A C 1
ATOM 707 O O . PHE A 1 89 ? 35.271 -7.448 -46.867 1.00 73.94 89 PHE A O 1
ATOM 714 N N . PHE A 1 90 ? 35.134 -5.929 -45.225 1.00 74.25 90 PHE A N 1
ATOM 715 C CA . PHE A 1 90 ? 36.039 -4.966 -45.853 1.00 74.25 90 PHE A CA 1
ATOM 716 C C . PHE A 1 90 ? 37.449 -5.545 -46.053 1.00 74.25 90 PHE A C 1
ATOM 718 O O . PHE A 1 90 ? 38.001 -5.455 -47.144 1.00 74.25 90 PHE A O 1
ATOM 725 N N . PHE A 1 91 ? 38.023 -6.189 -45.035 1.00 76.44 91 PHE A N 1
ATOM 726 C CA . PHE A 1 91 ? 39.390 -6.716 -45.095 1.00 76.44 91 PHE A CA 1
ATOM 727 C C . PHE A 1 91 ? 39.536 -8.027 -45.872 1.00 76.44 91 PHE A C 1
ATOM 729 O O . PHE A 1 91 ? 40.636 -8.330 -46.317 1.00 76.44 91 PHE A O 1
ATOM 736 N N . THR A 1 92 ? 38.471 -8.814 -46.033 1.00 74.62 92 THR A N 1
ATOM 737 C CA . THR A 1 92 ? 38.549 -10.118 -46.720 1.00 74.62 92 THR A CA 1
ATOM 738 C C . THR A 1 92 ? 37.950 -10.086 -48.121 1.00 74.62 92 THR A C 1
ATOM 740 O O . THR A 1 92 ? 38.537 -10.626 -49.054 1.00 74.62 92 THR A O 1
ATOM 743 N N . PHE A 1 93 ? 36.800 -9.435 -48.300 1.00 66.12 93 PHE A N 1
ATOM 744 C CA . PHE A 1 93 ? 36.015 -9.535 -49.528 1.00 66.12 93 PHE A CA 1
A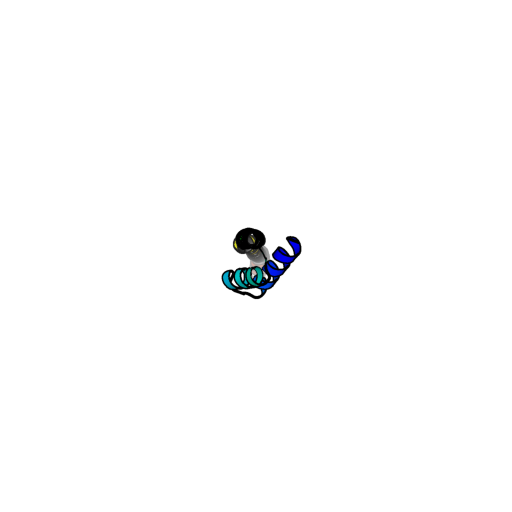TOM 745 C C . PHE A 1 93 ? 36.390 -8.464 -50.560 1.00 66.12 93 PHE A C 1
ATOM 747 O O . PHE A 1 93 ? 36.464 -8.750 -51.752 1.00 66.12 93 PHE A O 1
ATOM 754 N N . ILE A 1 94 ? 36.684 -7.237 -50.121 1.00 68.06 94 ILE A N 1
ATOM 755 C CA . ILE A 1 94 ? 37.098 -6.143 -51.018 1.00 68.06 94 ILE A CA 1
ATOM 756 C C . ILE A 1 94 ? 38.455 -6.404 -51.691 1.00 68.06 94 ILE A C 1
ATOM 758 O O . ILE A 1 94 ? 38.520 -6.237 -52.911 1.00 68.06 94 ILE A O 1
ATOM 762 N N . PRO A 1 95 ? 39.525 -6.838 -50.989 1.00 67.56 95 PRO A N 1
ATOM 763 C CA . PRO A 1 95 ? 40.778 -7.164 -51.667 1.00 67.56 95 PRO A CA 1
ATOM 764 C C . PRO A 1 95 ? 40.626 -8.354 -52.621 1.00 67.56 95 PRO A C 1
ATOM 766 O O . PRO A 1 95 ? 41.180 -8.311 -53.713 1.00 67.56 95 PRO A O 1
ATOM 769 N N . PHE A 1 96 ? 39.805 -9.352 -52.278 1.00 70.00 96 PHE A N 1
ATOM 770 C CA . PHE A 1 96 ? 39.499 -10.478 -53.167 1.00 70.00 96 PHE A CA 1
ATOM 771 C C . PHE A 1 96 ? 38.806 -10.037 -54.469 1.00 70.00 96 PHE A C 1
ATOM 773 O O . PHE A 1 96 ? 39.158 -10.506 -55.550 1.00 70.00 96 PHE A O 1
ATOM 780 N N . ILE A 1 97 ? 37.844 -9.108 -54.400 1.00 66.56 97 ILE A N 1
ATOM 781 C CA . ILE A 1 97 ? 37.206 -8.540 -55.601 1.00 66.56 97 ILE A CA 1
ATOM 782 C C . ILE A 1 97 ? 38.209 -7.714 -56.412 1.00 66.56 97 ILE A C 1
ATOM 784 O O . ILE A 1 97 ? 38.262 -7.854 -57.630 1.00 66.56 97 ILE A O 1
ATOM 788 N N . LEU A 1 98 ? 39.013 -6.869 -55.760 1.00 68.00 98 LEU A N 1
ATOM 789 C CA . LEU A 1 98 ? 40.028 -6.056 -56.439 1.00 68.00 98 LEU A CA 1
ATOM 790 C C . LEU A 1 98 ? 41.060 -6.918 -57.175 1.00 68.00 98 LEU A C 1
ATOM 792 O O . LEU A 1 98 ? 41.435 -6.572 -58.294 1.00 68.00 98 LEU A O 1
ATOM 796 N N . GLU A 1 99 ? 41.465 -8.043 -56.584 1.00 68.19 99 GLU A N 1
ATOM 797 C CA . GLU A 1 99 ? 42.351 -9.035 -57.200 1.00 68.19 99 GLU A CA 1
ATOM 798 C C . GLU A 1 99 ? 41.688 -9.721 -58.404 1.00 68.19 99 GLU A C 1
ATOM 800 O O . GLU A 1 99 ? 42.322 -9.903 -59.437 1.00 68.19 99 GLU A O 1
ATOM 805 N N . LYS A 1 100 ? 40.390 -10.043 -58.320 1.00 66.00 100 LYS A N 1
ATOM 806 C CA . LYS A 1 100 ? 39.632 -10.668 -59.419 1.00 66.00 100 LYS A CA 1
ATOM 807 C C . LYS A 1 100 ? 39.266 -9.729 -60.568 1.00 66.00 100 LYS A C 1
ATOM 809 O O . LYS A 1 100 ? 38.957 -10.220 -61.645 1.00 66.00 100 LYS A O 1
ATOM 814 N N . VAL A 1 101 ? 39.264 -8.416 -60.346 1.00 64.81 101 VAL A N 1
ATOM 815 C CA . VAL A 1 101 ? 38.958 -7.405 -61.376 1.00 64.81 101 VAL A CA 1
ATOM 816 C C . VAL A 1 101 ? 40.218 -6.937 -62.122 1.00 64.81 101 VAL A C 1
ATOM 818 O O . VAL A 1 101 ? 40.104 -6.464 -63.248 1.00 64.81 101 VAL A O 1
ATOM 821 N N . HIS A 1 102 ? 41.410 -7.073 -61.527 1.00 55.12 102 HIS A N 1
ATOM 822 C CA . HIS A 1 102 ? 42.693 -6.713 -62.159 1.00 55.12 102 HIS A CA 1
ATOM 823 C C . HIS A 1 102 ? 43.453 -7.898 -62.789 1.00 55.12 102 HIS 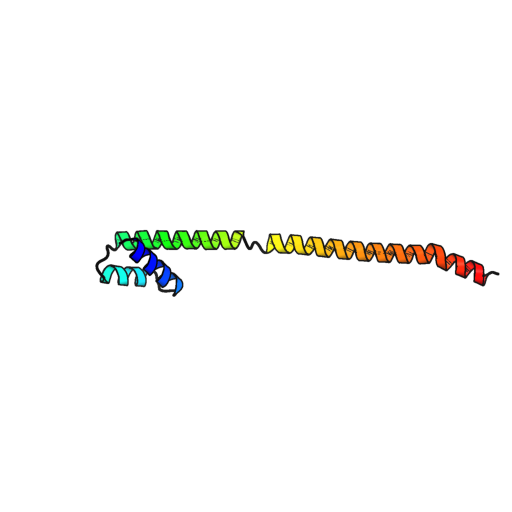A C 1
ATOM 825 O O . HIS A 1 102 ? 44.539 -7.684 -63.330 1.00 55.12 102 HIS A O 1
ATOM 831 N N . ALA A 1 103 ? 42.912 -9.118 -62.711 1.00 52.69 103 ALA A N 1
ATOM 832 C CA . ALA A 1 103 ? 43.426 -10.325 -63.367 1.00 52.69 103 ALA A CA 1
ATOM 833 C C . ALA A 1 103 ? 42.638 -10.625 -64.648 1.00 52.69 103 ALA A C 1
ATOM 835 O O . ALA A 1 103 ? 43.276 -11.056 -65.634 1.00 52.69 103 ALA A O 1
#

Secondary structure (DSSP, 8-state):
-HHHHHHHHHHHHHTT--HHHHHHHHHHTT--HHHHHHHHHHHHHHHHHHHHHHHHH--HHHHHHHHHHHHHHHHHHHHHHHHHHHHHHHHHHHHHHHHHH--

Radius of gyration: 33.78 Å; chains: 1; bounding box: 65×21×90 Å